Protein AF-A0A969UU70-F1 (afdb_monomer)

Sequence (117 aa):
MYCYTHNRDKTDLPPTFDSWLDPTRTAILCIDMHRGHLQEEATCPAPRAIKKIEVHNIFHRQARELNIPIIMVQHWQRHGGIDDVAARKRTRKANWRYLYELYMPPNPLMDHHSWEG

Mean predicted aligned error: 6.23 Å

Solvent-accessible surface area (backbone atoms only — not comparable to full-atom values): 7132 Å² total; per-residue (Å²): 105,72,49,64,50,100,85,65,47,80,42,79,48,68,99,64,60,69,94,77,60,48,52,94,80,45,74,44,78,48,69,55,88,42,60,42,24,56,45,93,90,27,26,52,70,36,75,72,54,51,79,38,49,68,61,51,52,52,50,54,51,54,35,51,77,62,66,28,52,73,45,81,43,67,77,73,33,55,61,92,22,64,74,39,61,49,35,28,76,75,69,72,44,57,66,67,59,56,53,41,68,74,76,45,79,92,54,93,47,40,77,60,48,37,46,57,133

Structure (mmCIF, N/CA/C/O backbone):
data_AF-A0A969UU70-F1
#
_entry.id   AF-A0A969UU70-F1
#
loop_
_atom_site.group_PDB
_atom_site.id
_atom_site.type_symbol
_atom_site.label_atom_id
_atom_site.label_alt_id
_atom_site.label_comp_id
_atom_site.label_asym_id
_atom_site.label_entity_id
_atom_site.label_seq_id
_atom_site.pdbx_PDB_ins_code
_atom_site.Cartn_x
_atom_site.Cartn_y
_atom_site.Cartn_z
_atom_site.occupancy
_atom_site.B_iso_or_equiv
_atom_site.auth_seq_id
_atom_site.auth_comp_id
_atom_site.auth_asym_id
_atom_site.auth_atom_id
_atom_site.pdbx_PDB_model_num
ATOM 1 N N . MET A 1 1 ? -5.942 17.519 14.803 1.00 67.00 1 MET A N 1
ATOM 2 C CA . MET A 1 1 ? -5.730 17.007 13.423 1.00 67.00 1 MET A CA 1
ATOM 3 C C . MET A 1 1 ? -6.720 17.742 12.523 1.00 67.00 1 MET A C 1
ATOM 5 O O . MET A 1 1 ? -7.711 18.207 13.060 1.00 67.00 1 MET A O 1
ATOM 9 N N . TYR A 1 2 ? -6.475 17.919 11.225 1.00 85.38 2 TYR A N 1
ATOM 10 C CA . TYR A 1 2 ? -7.410 18.640 10.346 1.00 85.38 2 TYR A CA 1
ATOM 11 C C . TYR A 1 2 ? -7.712 17.820 9.092 1.00 85.38 2 TYR A C 1
ATOM 13 O O . TYR A 1 2 ? -6.893 16.997 8.681 1.00 85.38 2 TYR A O 1
ATOM 21 N N . CYS A 1 3 ? -8.869 18.057 8.486 1.00 82.88 3 CYS A N 1
ATOM 22 C CA . CYS A 1 3 ? -9.212 17.556 7.160 1.00 82.88 3 CYS A CA 1
ATOM 23 C C . CYS A 1 3 ? -9.646 18.713 6.252 1.00 82.88 3 CYS A C 1
ATOM 25 O O . CYS A 1 3 ? -9.834 19.843 6.708 1.00 82.88 3 CYS A O 1
ATOM 27 N N . TYR A 1 4 ? -9.773 18.425 4.960 1.00 85.88 4 TYR A N 1
ATOM 28 C CA . TYR A 1 4 ? -10.429 19.314 4.010 1.00 85.88 4 TYR A CA 1
ATOM 29 C C . TYR A 1 4 ? -11.778 18.713 3.630 1.00 85.88 4 TYR A C 1
ATOM 31 O O . TYR A 1 4 ? -11.855 17.523 3.315 1.00 85.88 4 TYR A O 1
ATOM 39 N N . THR A 1 5 ? -12.836 19.520 3.666 1.00 86.81 5 THR A N 1
ATOM 40 C CA . THR A 1 5 ? -14.169 19.092 3.222 1.00 86.81 5 THR A CA 1
ATOM 41 C C . THR A 1 5 ? -14.229 19.002 1.691 1.00 86.81 5 THR A C 1
ATOM 43 O O . THR A 1 5 ? -13.302 19.418 0.993 1.00 86.81 5 THR A O 1
ATOM 46 N N . HIS A 1 6 ? -15.340 18.506 1.135 1.00 86.75 6 HIS A N 1
ATOM 47 C CA . HIS A 1 6 ? -15.572 18.487 -0.320 1.00 86.75 6 HIS A CA 1
ATOM 48 C C . HIS A 1 6 ? -15.427 19.866 -1.001 1.00 86.75 6 HIS A C 1
ATOM 50 O O . HIS A 1 6 ? -15.044 19.934 -2.167 1.00 86.75 6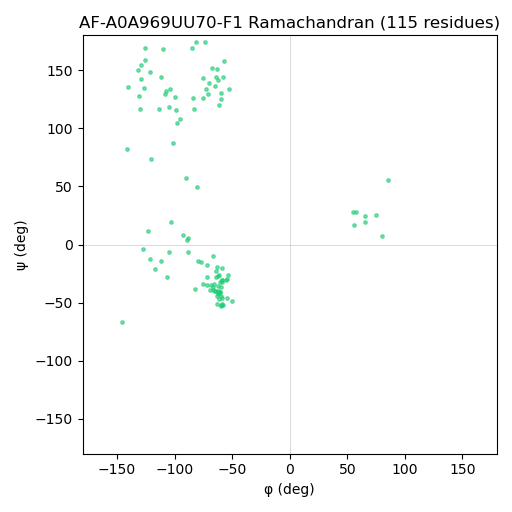 HIS A O 1
ATOM 56 N N . ASN A 1 7 ? -15.643 20.955 -0.253 1.00 94.75 7 ASN A N 1
ATOM 57 C CA . ASN A 1 7 ? -15.511 22.336 -0.718 1.00 94.75 7 ASN A CA 1
ATOM 58 C C . ASN A 1 7 ? -14.091 22.890 -0.536 1.00 94.75 7 ASN A C 1
ATOM 60 O O . ASN A 1 7 ? -13.839 24.048 -0.846 1.00 94.75 7 ASN A O 1
ATOM 64 N N . ARG A 1 8 ? -13.148 22.056 -0.074 1.00 88.00 8 ARG A N 1
ATOM 65 C CA . ARG A 1 8 ? -11.762 22.415 0.268 1.00 88.00 8 ARG A CA 1
ATOM 66 C C . ARG A 1 8 ? -11.630 23.374 1.450 1.00 88.00 8 ARG A C 1
ATOM 68 O O . ARG A 1 8 ? -10.563 23.951 1.647 1.00 88.00 8 ARG A O 1
ATOM 75 N N . ASP A 1 9 ? -12.662 23.485 2.275 1.00 96.38 9 ASP A N 1
ATOM 76 C CA . ASP A 1 9 ? -12.563 24.198 3.543 1.00 96.38 9 ASP A CA 1
ATOM 77 C C . ASP A 1 9 ? -11.751 23.363 4.529 1.00 96.38 9 ASP A C 1
ATOM 79 O O . ASP A 1 9 ? -11.973 22.156 4.662 1.00 96.38 9 ASP A O 1
ATOM 83 N N . LYS A 1 10 ? -10.803 23.998 5.220 1.00 94.88 10 LYS A N 1
ATOM 84 C CA . LYS A 1 10 ? -10.056 23.353 6.299 1.00 94.88 10 LYS A CA 1
ATOM 85 C C . LYS A 1 10 ? -10.954 23.264 7.531 1.00 94.88 10 LYS A C 1
ATOM 87 O O . LYS A 1 10 ? -11.453 24.282 8.002 1.00 94.88 10 LYS A O 1
ATOM 92 N N . THR A 1 11 ? -11.110 22.069 8.083 1.00 89.00 11 THR A N 1
ATOM 93 C CA . THR A 1 11 ? -11.893 21.837 9.300 1.00 89.00 11 THR A CA 1
ATOM 94 C C . THR A 1 11 ? -11.052 21.091 10.320 1.00 89.00 11 THR A C 1
ATOM 96 O O . THR A 1 11 ? -10.361 20.122 9.989 1.00 89.00 11 THR A O 1
ATOM 99 N N . ASP A 1 12 ? -11.100 21.554 11.566 1.00 90.88 12 ASP A N 1
ATOM 100 C CA . ASP A 1 12 ? -10.478 20.844 12.673 1.00 90.88 12 ASP A CA 1
ATOM 101 C C . ASP A 1 12 ? -11.274 19.577 12.978 1.00 90.88 12 ASP A C 1
ATOM 103 O O . ASP A 1 12 ? -12.498 19.590 13.110 1.00 90.88 12 ASP A O 1
ATOM 107 N N . LEU A 1 13 ? -10.560 18.459 13.064 1.00 76.81 13 LEU A N 1
ATOM 108 C CA . LEU A 1 13 ? -11.139 17.200 13.500 1.00 76.81 13 LEU A CA 1
ATOM 109 C C . LEU A 1 13 ? -11.328 17.252 15.023 1.00 76.81 13 LEU A C 1
ATOM 111 O O . LEU A 1 13 ? -10.465 17.810 15.714 1.00 76.81 13 LEU A O 1
ATOM 115 N N . PRO A 1 14 ? -12.414 16.666 15.555 1.00 79.88 14 PRO A N 1
ATOM 116 C CA . PRO A 1 14 ? -12.623 16.568 16.990 1.00 79.88 14 PRO A CA 1
ATOM 117 C C . PRO A 1 14 ? -11.452 15.843 17.674 1.00 79.88 14 PRO A C 1
ATOM 119 O O . PRO A 1 14 ? -10.695 15.110 17.027 1.00 79.88 14 PRO A O 1
ATOM 122 N N . PRO A 1 15 ? -11.272 16.070 18.987 1.00 76.75 15 PRO A N 1
ATOM 123 C CA . PRO A 1 15 ? -10.137 15.528 19.733 1.00 76.75 15 PRO A CA 1
ATOM 124 C C . PRO A 1 15 ? -10.149 13.997 19.786 1.00 76.75 15 PRO A C 1
ATOM 126 O O . PRO A 1 15 ? -9.086 13.382 19.854 1.00 76.75 15 PRO A O 1
ATOM 129 N N . THR A 1 16 ? -11.338 13.397 19.718 1.00 77.12 16 THR A N 1
ATOM 130 C CA . THR A 1 16 ? -11.551 11.957 19.593 1.00 77.12 16 THR A CA 1
ATOM 131 C C . THR A 1 16 ? -12.436 11.671 18.386 1.00 77.12 16 THR A C 1
ATOM 133 O O . THR A 1 16 ? -13.159 12.541 17.899 1.00 77.12 16 THR A O 1
ATOM 136 N N . PHE A 1 17 ? -12.367 10.443 17.885 1.00 72.06 17 PHE A N 1
ATOM 137 C CA . PHE A 1 17 ? -13.158 9.993 16.740 1.00 72.06 17 PHE A CA 1
ATOM 138 C C . PHE A 1 17 ? -14.336 9.116 17.182 1.00 72.06 17 PHE A C 1
ATOM 140 O O . PHE A 1 17 ? -14.882 8.379 16.368 1.00 72.06 17 PHE A O 1
ATOM 147 N N . ASP A 1 18 ? -14.730 9.189 18.456 1.00 74.69 18 ASP A N 1
ATOM 148 C CA . ASP A 1 18 ? -15.692 8.272 19.087 1.00 74.69 18 ASP A CA 1
ATOM 149 C C . ASP A 1 18 ? -17.076 8.318 18.420 1.00 74.69 18 ASP A C 1
ATOM 151 O O . ASP A 1 18 ? -17.806 7.333 18.419 1.00 74.69 18 ASP A O 1
ATOM 155 N N . SE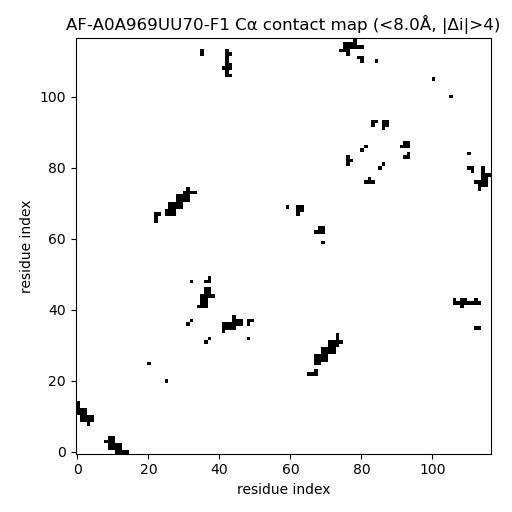R A 1 19 ? -17.429 9.445 17.791 1.00 73.19 19 SER A N 1
ATOM 156 C CA . SER A 1 19 ? -18.659 9.589 17.000 1.00 73.19 19 SER A CA 1
ATOM 157 C C . SER A 1 19 ? -18.640 8.827 15.668 1.00 73.19 19 SER A C 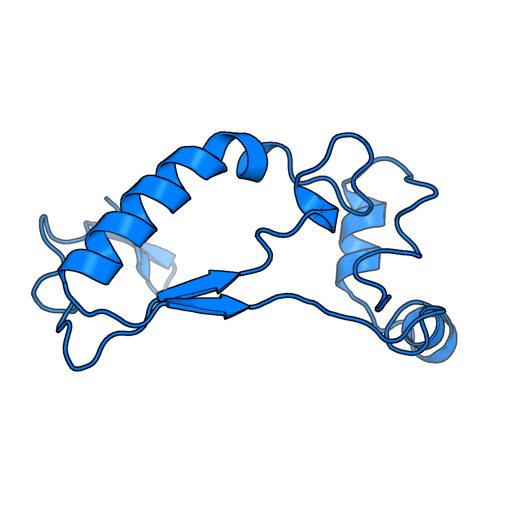1
ATOM 159 O O . SER A 1 19 ? -19.696 8.619 15.073 1.00 73.19 19 SER A O 1
ATOM 161 N N . TRP A 1 20 ? -17.462 8.423 15.188 1.00 68.06 20 TRP A N 1
ATOM 162 C CA . TRP A 1 20 ? -17.270 7.716 13.917 1.00 68.06 20 TRP A CA 1
ATOM 163 C C . TRP A 1 20 ? -16.704 6.304 14.082 1.00 68.06 20 TRP A C 1
ATOM 165 O O . TRP A 1 20 ? -16.857 5.485 13.179 1.00 68.06 20 TRP A O 1
ATOM 175 N N . LEU A 1 21 ? -16.053 6.017 15.210 1.00 76.94 21 LEU A N 1
ATOM 176 C CA . LEU A 1 21 ? -15.423 4.736 15.510 1.00 76.94 21 LEU A CA 1
ATOM 177 C C . LEU A 1 21 ? -16.308 3.909 16.446 1.00 76.94 21 LEU A C 1
ATOM 179 O O . LEU A 1 21 ? -16.151 3.926 17.661 1.00 76.94 21 LEU A O 1
ATOM 183 N N . ASP A 1 22 ? -17.220 3.146 15.846 1.00 86.75 22 ASP A N 1
ATOM 184 C CA . ASP A 1 22 ? -17.893 2.016 16.490 1.00 86.75 22 ASP A CA 1
ATOM 185 C C . ASP A 1 22 ? -17.134 0.733 16.113 1.00 86.75 22 ASP A C 1
ATOM 187 O O . ASP A 1 22 ? -17.228 0.306 14.954 1.00 86.75 22 ASP A O 1
ATOM 191 N N . PRO A 1 23 ? -16.377 0.101 17.035 1.00 88.25 23 PRO A N 1
ATOM 192 C CA . PRO A 1 23 ? -15.60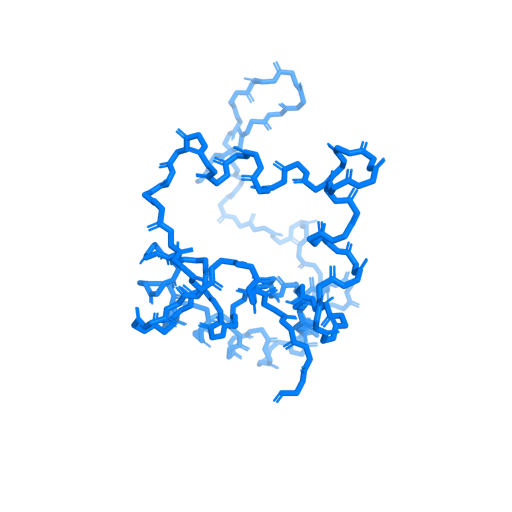8 -1.107 16.737 1.00 88.25 23 PRO A CA 1
ATOM 193 C C . PRO A 1 23 ? -16.444 -2.239 16.128 1.00 88.25 23 PRO A C 1
ATOM 195 O O . PRO A 1 23 ? -15.932 -3.000 15.312 1.00 88.25 23 PRO A O 1
ATOM 198 N N . THR A 1 24 ? -17.740 -2.319 16.456 1.00 91.56 24 THR A N 1
ATOM 199 C CA . THR A 1 24 ? -18.646 -3.364 15.948 1.00 91.56 24 THR A CA 1
ATOM 200 C C . THR A 1 24 ? -19.096 -3.125 14.506 1.00 91.56 24 THR A C 1
ATOM 202 O O . THR A 1 24 ? -19.596 -4.035 13.845 1.00 91.56 24 THR A O 1
ATOM 205 N N . ARG A 1 25 ? -18.896 -1.904 13.996 1.00 92.00 25 ARG A N 1
ATOM 206 C CA . ARG A 1 25 ? -19.270 -1.467 12.643 1.00 92.00 25 ARG A CA 1
ATOM 207 C C . ARG A 1 25 ? -18.085 -0.924 11.846 1.00 92.00 25 ARG A C 1
ATO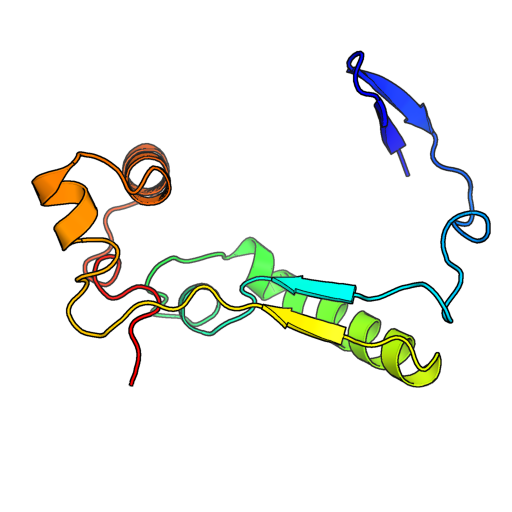M 209 O O . ARG A 1 25 ? -18.282 -0.334 10.785 1.00 92.00 25 ARG A O 1
ATOM 216 N N . THR A 1 26 ? -16.868 -1.124 12.342 1.00 90.81 26 THR A N 1
ATOM 217 C CA . THR A 1 26 ? -15.640 -0.629 11.721 1.00 90.81 26 THR A CA 1
ATOM 218 C C . THR A 1 26 ? -14.805 -1.781 11.185 1.00 90.81 26 THR A C 1
ATOM 220 O O . THR A 1 26 ? -14.708 -2.837 11.801 1.00 90.81 26 THR A O 1
ATOM 223 N N . ALA A 1 27 ? -14.146 -1.548 10.053 1.00 94.94 27 ALA A N 1
ATOM 224 C CA . ALA A 1 27 ? -13.057 -2.377 9.563 1.00 94.94 27 ALA A CA 1
ATOM 225 C C . ALA A 1 27 ? -11.877 -1.489 9.164 1.00 94.94 27 ALA A C 1
ATOM 227 O O . ALA A 1 27 ? -12.052 -0.349 8.731 1.00 94.94 27 ALA A O 1
ATOM 228 N N . ILE A 1 28 ? -10.672 -2.029 9.293 1.00 95.31 28 ILE A N 1
ATOM 229 C CA . ILE A 1 28 ? -9.429 -1.381 8.880 1.00 95.31 28 ILE A CA 1
ATOM 230 C C . ILE A 1 28 ? -8.957 -2.014 7.577 1.00 95.31 28 ILE A C 1
ATOM 232 O O . ILE A 1 28 ? -8.892 -3.236 7.468 1.00 95.31 28 ILE A O 1
ATOM 236 N N . LEU A 1 29 ? -8.572 -1.184 6.608 1.00 97.31 29 LEU A N 1
ATOM 237 C CA . LEU A 1 29 ? -7.917 -1.625 5.378 1.00 97.31 29 LEU A CA 1
ATOM 238 C C . LEU A 1 29 ? -6.424 -1.291 5.450 1.00 97.31 29 LEU A C 1
ATOM 240 O O . LEU A 1 29 ? -6.053 -0.119 5.519 1.00 97.31 29 LEU A O 1
ATOM 244 N N . CYS A 1 30 ? -5.566 -2.308 5.408 1.00 96.88 30 CYS A N 1
ATOM 245 C CA . CYS A 1 30 ? -4.127 -2.127 5.228 1.00 96.88 30 CYS A CA 1
ATOM 246 C C . CYS A 1 30 ? -3.799 -2.345 3.752 1.00 96.88 30 CYS A C 1
ATOM 248 O O . CYS A 1 30 ? -3.818 -3.480 3.282 1.00 96.88 30 CYS A O 1
ATOM 250 N N . ILE A 1 31 ? -3.543 -1.259 3.025 1.00 96.31 31 ILE A N 1
ATOM 251 C CA . ILE A 1 31 ? -3.390 -1.272 1.567 1.00 96.31 31 ILE A CA 1
ATOM 252 C C . ILE A 1 31 ? -1.908 -1.277 1.199 1.00 96.31 31 ILE A C 1
ATOM 254 O O . ILE A 1 31 ? -1.152 -0.418 1.649 1.00 96.31 31 ILE A O 1
ATOM 258 N N . ASP A 1 32 ? -1.521 -2.240 0.370 1.00 95.00 32 ASP A N 1
ATOM 259 C CA . ASP A 1 32 ? -0.253 -2.314 -0.354 1.00 95.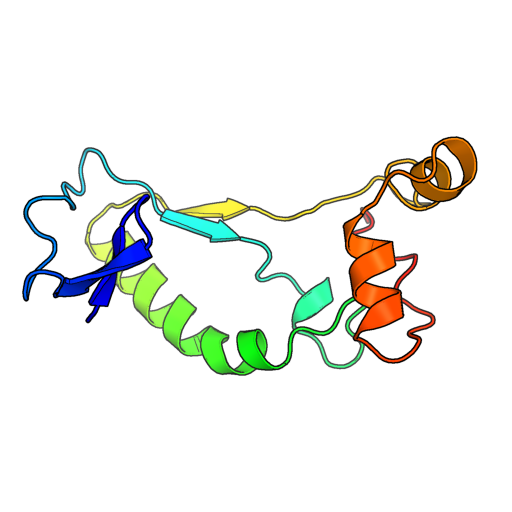00 32 ASP A CA 1
ATOM 260 C C . ASP A 1 32 ? 1.018 -2.216 0.507 1.00 95.00 32 ASP A C 1
ATOM 262 O O . ASP A 1 32 ? 2.100 -1.857 0.046 1.00 95.00 32 ASP A O 1
ATOM 266 N N . MET A 1 33 ? 0.945 -2.643 1.767 1.00 96.00 33 MET A N 1
ATOM 267 C CA . MET A 1 33 ? 2.121 -2.794 2.633 1.00 96.00 33 MET A CA 1
ATOM 268 C C . MET A 1 33 ? 2.872 -4.108 2.343 1.00 96.00 33 MET A C 1
ATOM 270 O O . MET A 1 33 ? 3.169 -4.880 3.255 1.00 96.00 33 MET A O 1
ATOM 274 N N . HIS A 1 34 ? 3.162 -4.384 1.067 1.00 94.50 34 HIS A N 1
ATOM 275 C CA . HIS A 1 34 ? 3.814 -5.613 0.602 1.00 94.50 34 HIS A CA 1
ATOM 276 C C . HIS A 1 34 ? 5.246 -5.366 0.095 1.00 94.50 34 HIS A C 1
ATOM 278 O O . HIS A 1 34 ? 5.691 -4.237 -0.125 1.00 94.50 34 HIS A O 1
ATOM 284 N N . ARG A 1 35 ? 6.001 -6.453 -0.110 1.00 93.44 35 ARG A N 1
ATOM 285 C CA . ARG A 1 35 ? 7.441 -6.409 -0.438 1.00 93.44 35 ARG A CA 1
ATOM 286 C C . ARG A 1 35 ? 7.763 -5.625 -1.711 1.00 93.44 35 ARG A C 1
ATOM 288 O O . ARG A 1 35 ? 8.807 -4.987 -1.762 1.00 93.44 35 ARG A O 1
ATOM 295 N N . GLY A 1 36 ? 6.849 -5.602 -2.686 1.00 94.31 36 GLY A N 1
ATOM 296 C CA . GLY A 1 36 ? 7.006 -4.844 -3.932 1.00 94.31 36 GLY A CA 1
ATOM 297 C C . GLY A 1 36 ? 7.188 -3.338 -3.723 1.00 94.31 36 GLY A C 1
ATOM 298 O O . GLY A 1 36 ? 7.745 -2.678 -4.597 1.00 94.31 36 GLY A O 1
ATOM 299 N N . HIS A 1 37 ? 6.786 -2.819 -2.559 1.00 95.25 37 HIS A N 1
ATOM 300 C CA . HIS A 1 37 ? 6.991 -1.431 -2.152 1.00 95.25 37 HIS A CA 1
ATOM 301 C C . HIS A 1 37 ? 8.067 -1.239 -1.076 1.00 95.25 37 HIS A C 1
ATOM 303 O O . HIS A 1 37 ? 8.646 -0.154 -0.987 1.00 95.25 37 HIS A O 1
ATOM 309 N N . LEU A 1 38 ? 8.295 -2.252 -0.233 1.00 95.50 38 LEU A N 1
ATOM 310 C CA . LEU A 1 38 ? 8.962 -2.072 1.062 1.00 95.50 38 LEU A CA 1
ATOM 311 C C . LEU A 1 38 ? 10.358 -2.697 1.179 1.00 95.50 38 LEU A C 1
ATOM 313 O O . LEU A 1 38 ? 11.059 -2.395 2.142 1.00 95.50 38 LEU A O 1
ATOM 317 N N . GLN A 1 39 ? 10.760 -3.574 0.257 1.00 93.88 39 GLN A N 1
ATOM 318 C CA . GLN A 1 39 ? 12.099 -4.173 0.281 1.00 93.88 39 GLN A CA 1
ATOM 319 C C . GLN A 1 39 ? 13.146 -3.274 -0.399 1.00 93.88 39 GLN A C 1
ATOM 321 O O . GLN A 1 39 ? 12.794 -2.308 -1.071 1.00 93.88 39 GLN A O 1
ATOM 326 N N . GLU A 1 40 ? 14.429 -3.601 -0.238 1.00 90.56 40 GLU A N 1
ATOM 327 C CA . GLU A 1 40 ? 15.541 -2.843 -0.832 1.00 90.56 40 GLU A CA 1
ATOM 328 C C . GLU A 1 40 ? 15.456 -2.804 -2.367 1.00 90.56 40 GLU A C 1
ATOM 330 O O . GLU A 1 40 ? 15.374 -1.731 -2.961 1.00 90.56 40 GLU A O 1
ATOM 335 N N . GLU A 1 41 ? 15.330 -3.969 -3.005 1.00 92.88 41 GLU A N 1
ATOM 336 C CA . GLU A 1 41 ? 15.082 -4.107 -4.446 1.00 92.88 41 GLU A CA 1
ATOM 337 C C . GLU A 1 41 ? 13.572 -4.136 -4.745 1.00 92.88 41 GLU A C 1
ATOM 339 O O . GLU A 1 41 ? 13.008 -5.106 -5.260 1.00 92.88 41 GLU A O 1
ATOM 344 N N . ALA A 1 42 ? 12.868 -3.0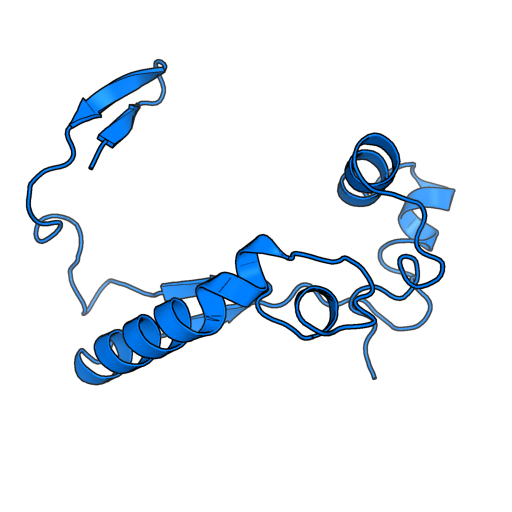87 -4.320 1.00 94.88 42 ALA A N 1
ATOM 345 C CA . ALA A 1 42 ? 11.438 -2.940 -4.568 1.00 94.88 42 ALA A CA 1
ATOM 346 C C . ALA A 1 42 ? 11.147 -2.653 -6.051 1.00 94.88 42 ALA A C 1
ATOM 348 O O . ALA A 1 42 ? 11.796 -1.832 -6.701 1.00 94.88 42 ALA A O 1
ATOM 349 N N . THR A 1 43 ? 10.103 -3.289 -6.577 1.00 94.56 43 THR A N 1
ATOM 350 C CA . THR A 1 43 ? 9.623 -3.077 -7.950 1.00 94.56 43 THR A CA 1
ATOM 351 C C . THR A 1 43 ? 8.938 -1.718 -8.119 1.00 94.56 43 THR A C 1
ATOM 353 O O . THR A 1 43 ? 8.993 -1.126 -9.192 1.00 94.56 43 THR A O 1
ATOM 356 N N . CYS A 1 44 ? 8.356 -1.172 -7.048 1.00 94.06 44 CYS A N 1
ATOM 357 C CA . CYS A 1 44 ? 7.817 0.186 -7.000 1.00 94.06 44 CYS A CA 1
ATOM 358 C C . CYS A 1 44 ? 8.122 0.822 -5.628 1.00 94.06 44 CYS A C 1
ATOM 360 O O . CYS A 1 44 ? 7.273 0.795 -4.740 1.00 94.06 44 CYS A O 1
ATOM 362 N N . PRO A 1 45 ? 9.322 1.380 -5.396 1.00 93.44 45 PRO A N 1
ATOM 363 C CA . PRO A 1 45 ? 9.755 1.778 -4.055 1.00 93.44 45 PRO A CA 1
ATOM 364 C C . PRO A 1 45 ? 8.853 2.827 -3.385 1.00 93.44 45 PRO A C 1
ATOM 366 O O . PRO A 1 45 ? 8.588 3.890 -3.947 1.00 93.44 45 PRO A O 1
ATOM 369 N N . ALA A 1 46 ? 8.452 2.568 -2.136 1.00 93.12 46 ALA A N 1
ATOM 370 C CA . ALA A 1 46 ? 7.708 3.505 -1.291 1.00 93.12 46 ALA A CA 1
ATOM 371 C C . ALA A 1 46 ? 8.493 3.814 0.005 1.00 93.12 46 ALA A C 1
ATOM 373 O O . ALA A 1 46 ? 8.113 3.381 1.096 1.00 93.12 46 ALA A O 1
ATOM 374 N N . PRO A 1 47 ? 9.581 4.608 -0.054 1.00 91.44 47 PRO A N 1
ATOM 375 C CA . PRO A 1 47 ? 10.499 4.799 1.078 1.00 91.44 47 PRO A CA 1
ATOM 376 C C . PRO A 1 47 ? 9.840 5.436 2.309 1.00 91.44 47 PRO A C 1
ATOM 378 O O . PRO A 1 47 ? 10.259 5.218 3.447 1.00 91.44 47 PRO A O 1
ATOM 381 N N . ARG A 1 48 ? 8.774 6.221 2.106 1.00 92.50 48 ARG A N 1
ATOM 382 C CA . ARG A 1 48 ? 7.972 6.763 3.210 1.00 92.50 48 ARG A CA 1
ATOM 383 C C . ARG A 1 48 ? 7.221 5.667 3.964 1.00 92.50 48 ARG A C 1
ATOM 385 O O . ARG A 1 48 ? 7.109 5.784 5.178 1.00 92.50 48 ARG A O 1
ATOM 392 N N . ALA A 1 49 ? 6.732 4.640 3.272 1.00 93.81 49 ALA A N 1
ATOM 393 C CA . ALA A 1 49 ? 5.976 3.545 3.874 1.00 93.81 49 ALA A CA 1
ATOM 394 C C . ALA A 1 49 ? 6.875 2.626 4.715 1.00 93.81 49 ALA A C 1
ATOM 396 O O . ALA A 1 49 ? 6.466 2.214 5.796 1.00 93.81 49 ALA A O 1
ATOM 397 N N . ILE A 1 50 ? 8.135 2.417 4.310 1.00 95.69 50 ILE A N 1
ATOM 398 C CA . ILE A 1 50 ? 9.130 1.669 5.107 1.00 95.69 50 ILE A CA 1
ATOM 399 C C . ILE A 1 50 ? 9.254 2.270 6.514 1.00 95.69 50 ILE A C 1
ATOM 401 O O . ILE A 1 50 ? 9.153 1.572 7.520 1.00 95.69 50 ILE A O 1
ATOM 405 N N . LYS A 1 51 ? 9.354 3.603 6.601 1.00 95.25 51 LYS A N 1
ATOM 406 C CA . LYS A 1 51 ? 9.427 4.338 7.878 1.00 95.25 51 LYS A CA 1
ATOM 407 C C . LYS A 1 51 ? 8.141 4.262 8.715 1.00 95.25 51 LYS A C 1
ATOM 409 O O . LYS A 1 51 ? 8.128 4.740 9.846 1.00 95.25 51 LYS A O 1
ATOM 414 N N . LYS A 1 52 ? 7.044 3.733 8.164 1.00 94.56 52 LYS A N 1
ATOM 415 C CA . LYS A 1 52 ? 5.736 3.613 8.825 1.00 94.56 52 LYS A CA 1
ATOM 416 C C . LYS A 1 52 ? 5.407 2.193 9.269 1.00 94.56 52 LYS A C 1
ATOM 418 O O . LYS A 1 52 ? 4.433 2.043 10.000 1.00 94.56 52 LYS A O 1
ATOM 423 N N . ILE A 1 53 ? 6.218 1.192 8.917 1.00 95.62 53 ILE A N 1
ATOM 424 C CA . ILE A 1 53 ? 5.972 -0.217 9.267 1.00 95.62 53 ILE A CA 1
ATOM 425 C C . ILE A 1 53 ? 5.685 -0.380 10.764 1.00 95.62 53 ILE A C 1
ATOM 427 O O . ILE A 1 53 ? 4.669 -0.970 11.119 1.00 95.62 53 ILE A O 1
ATOM 431 N N . GLU A 1 54 ? 6.500 0.205 11.650 1.00 97.00 54 GLU A N 1
ATOM 432 C CA . GLU A 1 54 ? 6.276 0.014 13.090 1.00 97.00 54 GLU A CA 1
ATOM 433 C C . GLU A 1 54 ? 4.997 0.693 13.594 1.00 97.00 54 GLU A C 1
ATOM 435 O O . GLU A 1 54 ? 4.282 0.135 14.420 1.00 97.00 54 GLU A O 1
ATOM 440 N N . VAL A 1 55 ? 4.637 1.853 13.041 1.00 95.94 55 VAL A N 1
ATOM 441 C CA . VAL A 1 55 ? 3.368 2.518 13.379 1.00 95.94 55 VAL A CA 1
ATOM 442 C C . VAL A 1 55 ? 2.178 1.666 12.926 1.00 95.94 55 VAL A C 1
ATOM 444 O O . VAL A 1 55 ? 1.216 1.526 13.677 1.00 95.94 55 VAL A O 1
ATOM 447 N N . HIS A 1 56 ? 2.255 1.047 11.742 1.00 95.81 56 HIS A N 1
ATOM 448 C CA . HIS A 1 56 ? 1.243 0.089 11.285 1.00 95.81 56 HIS A CA 1
ATOM 449 C C . HIS A 1 56 ? 1.170 -1.128 12.211 1.00 95.81 56 HIS A C 1
ATOM 451 O O . HIS A 1 56 ? 0.075 -1.558 12.559 1.00 95.81 56 HIS A O 1
ATOM 457 N N . ASN A 1 57 ? 2.310 -1.665 12.654 1.00 97.31 57 ASN A N 1
ATOM 458 C CA . ASN A 1 57 ? 2.342 -2.796 13.578 1.00 97.31 57 ASN A CA 1
ATOM 459 C C . ASN A 1 57 ? 1.663 -2.463 14.911 1.00 97.31 57 ASN A C 1
ATOM 461 O O . ASN A 1 57 ? 0.839 -3.248 15.378 1.00 97.31 57 ASN A O 1
ATOM 465 N N . ILE A 1 58 ? 1.973 -1.304 15.504 1.00 97.75 58 ILE A N 1
ATOM 466 C CA . ILE A 1 58 ? 1.326 -0.818 16.733 1.00 97.75 58 ILE A CA 1
ATOM 467 C C . ILE A 1 58 ? -0.182 -0.689 16.515 1.00 97.75 58 ILE A C 1
ATOM 469 O O . ILE A 1 58 ? -0.961 -1.265 17.272 1.00 97.75 58 ILE A O 1
ATOM 473 N N . PHE A 1 59 ? -0.590 -0.001 15.449 1.00 96.12 59 PHE A N 1
ATOM 474 C CA . PHE A 1 59 ? -1.998 0.211 15.131 1.00 96.12 59 PHE A CA 1
ATOM 475 C C . PHE A 1 59 ? -2.755 -1.110 14.931 1.00 96.12 59 PHE A C 1
ATOM 477 O O . PHE A 1 59 ? -3.829 -1.303 15.492 1.00 96.12 59 PHE A O 1
ATOM 484 N N . HIS A 1 60 ? -2.174 -2.065 14.200 1.00 97.50 60 HIS A N 1
ATOM 485 C CA . HIS A 1 60 ? -2.771 -3.384 13.999 1.00 97.50 60 HIS A CA 1
ATOM 486 C C . HIS A 1 60 ? -2.862 -4.205 15.289 1.00 97.50 60 HIS A C 1
ATOM 488 O O . HIS A 1 60 ? -3.796 -4.990 15.435 1.00 97.50 60 HIS A O 1
ATOM 494 N N . ARG A 1 61 ? -1.906 -4.072 16.220 1.00 98.31 61 ARG A N 1
ATOM 495 C CA . ARG A 1 61 ? -2.006 -4.715 17.541 1.00 98.31 61 ARG A CA 1
ATOM 496 C C . ARG A 1 61 ? -3.199 -4.157 18.317 1.00 98.31 61 ARG A C 1
ATOM 498 O O . ARG A 1 61 ? -4.065 -4.930 18.708 1.00 98.31 61 ARG A O 1
ATOM 505 N N . GLN A 1 62 ? -3.302 -2.835 18.418 1.00 95.69 62 GLN A N 1
ATOM 506 C CA . GLN A 1 62 ? -4.394 -2.163 19.132 1.00 95.69 62 GLN A CA 1
ATOM 507 C C . GLN A 1 62 ? -5.768 -2.452 18.511 1.00 95.69 62 GLN A C 1
ATOM 509 O O . GLN A 1 62 ? -6.734 -2.725 19.214 1.00 95.69 62 GLN A O 1
ATOM 514 N N . ALA A 1 63 ? -5.862 -2.460 17.182 1.00 95.00 63 ALA A N 1
ATOM 515 C CA . ALA A 1 63 ? -7.095 -2.820 16.489 1.00 95.00 63 ALA A CA 1
ATOM 516 C C . ALA A 1 63 ? -7.552 -4.253 16.805 1.00 95.00 63 ALA A C 1
ATOM 518 O O . ALA A 1 63 ? -8.740 -4.483 17.031 1.00 95.00 63 ALA A O 1
ATOM 519 N N . ARG A 1 64 ? -6.614 -5.209 16.870 1.00 96.81 64 ARG A N 1
ATOM 520 C CA . ARG A 1 64 ? -6.917 -6.598 17.248 1.00 96.81 64 ARG A CA 1
ATOM 521 C C . ARG A 1 64 ? -7.355 -6.717 18.705 1.00 96.81 64 ARG A C 1
ATOM 523 O O . ARG A 1 64 ? -8.286 -7.464 18.973 1.00 96.81 64 ARG A O 1
ATOM 530 N N . GLU A 1 65 ? -6.741 -5.967 19.621 1.00 96.75 65 GLU A N 1
ATOM 531 C CA . GLU A 1 65 ? -7.166 -5.902 21.031 1.00 96.75 65 GLU A CA 1
ATOM 532 C C . GLU A 1 65 ? -8.620 -5.418 21.174 1.00 96.75 65 GLU A C 1
ATOM 534 O O . GLU A 1 65 ? -9.343 -5.874 22.056 1.00 96.75 65 GLU A O 1
ATOM 539 N N . LEU A 1 66 ? -9.073 -4.552 20.264 1.00 93.62 66 LEU A N 1
ATOM 540 C CA . LEU A 1 66 ? -10.444 -4.038 20.202 1.00 93.62 66 LEU A CA 1
ATOM 541 C C . LEU A 1 66 ? -11.407 -4.909 19.372 1.00 93.62 66 LEU A C 1
ATOM 543 O O . LEU A 1 66 ? -12.552 -4.514 19.167 1.00 93.62 66 LEU A O 1
ATOM 547 N N . ASN A 1 67 ? -10.972 -6.081 18.893 1.00 95.62 67 ASN A N 1
ATOM 548 C CA . ASN A 1 67 ? -11.731 -6.964 17.994 1.00 95.62 67 ASN A CA 1
ATOM 549 C C . ASN A 1 67 ? -12.177 -6.302 16.674 1.00 95.62 67 ASN A C 1
ATOM 551 O O . ASN A 1 67 ? -13.173 -6.709 16.076 1.00 95.62 67 ASN A O 1
ATOM 555 N N . ILE A 1 68 ? -11.431 -5.306 16.187 1.00 95.75 68 ILE A N 1
ATOM 556 C CA . ILE A 1 68 ? -11.702 -4.666 14.895 1.00 95.75 68 ILE A CA 1
ATOM 557 C C . ILE A 1 68 ? -11.046 -5.500 13.781 1.00 95.75 68 ILE A C 1
ATOM 559 O O . ILE A 1 68 ? -9.834 -5.746 13.834 1.00 95.75 68 ILE A O 1
ATOM 563 N N . PRO A 1 69 ? -11.791 -5.926 12.743 1.00 97.19 69 PRO A N 1
ATOM 564 C CA . PRO A 1 69 ? -11.221 -6.666 11.626 1.00 97.19 69 PRO A CA 1
ATOM 565 C C . PRO A 1 69 ? -10.228 -5.808 10.831 1.00 97.19 69 PRO A C 1
ATOM 567 O O . PRO A 1 69 ? -10.492 -4.649 10.503 1.00 97.19 69 PRO A O 1
ATOM 570 N N . ILE A 1 70 ? -9.094 -6.415 10.474 1.00 97.75 70 ILE A N 1
ATOM 571 C CA . ILE A 1 70 ? -8.075 -5.822 9.602 1.00 97.75 70 ILE A CA 1
ATOM 572 C C . ILE A 1 70 ? -8.042 -6.626 8.307 1.00 97.75 70 ILE A C 1
ATOM 574 O O . ILE A 1 70 ? -7.699 -7.808 8.309 1.00 97.75 70 ILE A O 1
ATOM 578 N N . ILE A 1 71 ? -8.374 -5.974 7.201 1.00 98.12 71 ILE A N 1
ATOM 579 C CA . ILE A 1 71 ? -8.344 -6.551 5.862 1.00 98.12 71 ILE A CA 1
ATOM 580 C C . ILE A 1 71 ? -7.043 -6.099 5.205 1.00 98.12 71 ILE A C 1
ATOM 582 O O . ILE A 1 71 ? -6.814 -4.908 4.981 1.00 98.12 71 ILE A O 1
ATOM 586 N N . MET A 1 72 ? -6.180 -7.066 4.915 1.00 96.75 72 MET A N 1
ATOM 587 C CA . MET A 1 72 ? -4.942 -6.829 4.182 1.00 96.75 72 MET A CA 1
ATOM 588 C C . MET A 1 72 ? -5.278 -6.824 2.693 1.00 96.75 72 MET A C 1
ATOM 590 O O . MET A 1 72 ? -5.746 -7.826 2.156 1.00 96.75 72 MET A O 1
ATOM 594 N N . VAL A 1 73 ? -5.074 -5.686 2.042 1.00 96.62 73 VAL A N 1
ATOM 595 C CA . VAL A 1 73 ? -5.326 -5.494 0.617 1.00 96.62 73 VAL A CA 1
ATOM 596 C C . VAL A 1 73 ? -3.982 -5.383 -0.074 1.00 96.62 73 VAL A C 1
ATOM 598 O O . VAL A 1 73 ? -3.126 -4.604 0.343 1.00 96.62 73 VAL A O 1
ATOM 601 N N . GLN A 1 74 ? -3.807 -6.167 -1.126 1.00 92.88 74 GLN A N 1
ATOM 602 C CA . GLN A 1 74 ? -2.621 -6.122 -1.955 1.00 92.88 74 GLN A CA 1
ATOM 603 C C . GLN A 1 74 ? -3.045 -6.053 -3.418 1.00 92.88 74 GLN A C 1
ATOM 605 O O . GLN A 1 74 ? -3.822 -6.882 -3.896 1.00 92.88 74 GLN A O 1
ATOM 610 N N . HIS A 1 75 ? -2.504 -5.077 -4.129 1.00 91.19 75 HIS A N 1
ATOM 611 C CA . HIS A 1 75 ? -2.463 -5.069 -5.571 1.00 91.19 75 HIS A CA 1
ATOM 612 C C . HIS A 1 75 ? -1.680 -6.300 -6.043 1.00 91.19 75 HIS A C 1
ATOM 614 O O . HIS A 1 75 ? -0.563 -6.563 -5.598 1.00 91.19 75 HIS A O 1
ATOM 620 N N . TRP A 1 76 ? -2.309 -7.088 -6.908 1.00 91.19 76 TRP A N 1
ATOM 621 C CA . TRP A 1 76 ? -1.826 -8.391 -7.345 1.00 91.19 76 TRP A CA 1
ATOM 622 C C . TRP A 1 76 ? -2.119 -8.547 -8.834 1.00 91.19 76 TRP A C 1
ATOM 624 O O . TRP A 1 76 ? -3.209 -8.203 -9.293 1.00 91.19 76 TRP A O 1
ATOM 634 N N . GLN A 1 77 ? -1.149 -9.045 -9.589 1.00 91.19 77 GLN A N 1
ATOM 635 C CA . GLN A 1 77 ? -1.209 -9.175 -11.039 1.00 91.19 77 GLN A CA 1
ATOM 636 C C . GLN A 1 77 ? -0.845 -10.591 -11.449 1.00 91.19 77 GLN A C 1
ATOM 638 O O . GLN A 1 77 ? 0.079 -11.186 -10.899 1.00 91.19 77 GLN A O 1
ATOM 643 N N . ARG A 1 78 ? -1.519 -11.117 -12.470 1.00 93.25 78 ARG A N 1
ATOM 644 C CA . ARG A 1 78 ? -1.126 -12.396 -13.059 1.00 93.25 78 ARG A CA 1
ATOM 645 C C . ARG A 1 78 ? 0.270 -12.305 -13.661 1.00 93.25 78 ARG A C 1
ATOM 647 O O . ARG A 1 78 ? 0.643 -11.284 -14.258 1.00 93.25 78 ARG A O 1
ATOM 654 N N . HIS A 1 79 ? 1.028 -13.385 -13.505 1.00 93.06 79 HIS A N 1
ATOM 655 C CA . HIS A 1 79 ? 2.434 -13.433 -13.880 1.00 93.06 79 HIS A CA 1
ATOM 656 C C . HIS A 1 79 ? 2.597 -13.101 -15.370 1.00 93.06 79 HIS A C 1
ATOM 658 O O . HIS A 1 79 ? 1.760 -13.444 -16.210 1.00 93.06 79 HIS A O 1
ATOM 664 N N . GLY A 1 80 ? 3.683 -12.410 -15.718 1.00 91.12 80 GLY A N 1
ATOM 665 C CA . GLY A 1 80 ? 3.943 -11.972 -17.093 1.00 91.12 80 GLY A CA 1
ATOM 666 C C . GLY A 1 80 ? 3.185 -10.706 -17.512 1.00 91.12 80 GLY A C 1
ATOM 667 O O . GLY A 1 80 ? 3.247 -10.313 -18.678 1.00 91.12 80 GLY A O 1
ATOM 668 N N . GLY A 1 81 ? 2.490 -10.037 -16.585 1.00 89.69 81 GLY A N 1
ATOM 669 C CA . GLY A 1 81 ? 1.991 -8.673 -16.777 1.00 89.69 81 GLY A CA 1
ATOM 670 C C . GLY A 1 81 ? 0.778 -8.552 -17.702 1.00 89.69 81 GLY A C 1
ATOM 671 O O . GLY A 1 81 ? 0.561 -7.489 -18.294 1.00 89.69 81 GLY A O 1
ATOM 672 N N . ILE A 1 82 ? -0.024 -9.614 -17.839 1.00 89.69 82 ILE A N 1
ATOM 673 C CA . ILE A 1 82 ? -1.237 -9.606 -18.676 1.00 89.69 82 ILE A CA 1
ATOM 674 C C . ILE A 1 82 ? -2.266 -8.563 -18.208 1.00 89.69 82 ILE A C 1
ATOM 676 O O . ILE A 1 82 ? -2.944 -7.955 -19.036 1.00 89.69 82 ILE A O 1
ATOM 680 N N . ASP A 1 83 ? -2.327 -8.305 -16.900 1.00 87.56 83 ASP A N 1
ATOM 681 C CA . ASP A 1 83 ? -3.277 -7.370 -16.286 1.00 87.56 83 ASP A CA 1
ATOM 682 C C 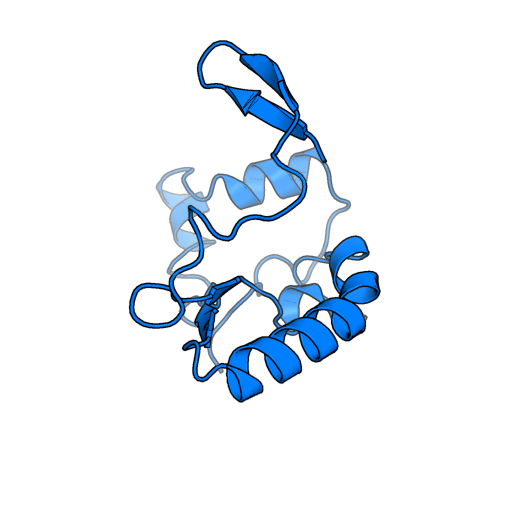. ASP A 1 83 ? -2.869 -5.899 -16.417 1.00 87.56 83 ASP A C 1
ATOM 684 O O . ASP A 1 83 ? -3.687 -5.009 -16.196 1.00 87.56 83 ASP A O 1
ATOM 688 N N . ASP A 1 84 ? -1.617 -5.629 -16.795 1.00 90.19 84 ASP A N 1
ATOM 689 C CA . ASP A 1 84 ? -1.023 -4.311 -16.581 1.00 90.19 84 ASP A CA 1
ATOM 690 C C . ASP A 1 84 ? -0.050 -3.901 -17.691 1.00 90.19 84 ASP A C 1
ATOM 692 O O . ASP A 1 84 ? -0.376 -3.030 -18.497 1.00 90.19 84 ASP A O 1
ATOM 696 N N . VAL A 1 85 ? 1.099 -4.571 -17.842 1.00 89.44 85 VAL A N 1
ATOM 697 C CA . VAL A 1 85 ? 2.054 -4.286 -18.933 1.00 89.44 85 VAL A CA 1
ATOM 698 C C . VAL A 1 85 ? 1.392 -4.466 -20.304 1.00 89.44 85 VAL A C 1
ATOM 700 O O . VAL A 1 85 ? 1.522 -3.611 -21.189 1.00 89.44 85 VAL A O 1
ATOM 703 N N . ALA A 1 86 ? 0.652 -5.560 -20.493 1.00 87.38 86 ALA A N 1
ATOM 704 C CA . ALA A 1 86 ? -0.079 -5.816 -21.730 1.00 87.38 86 ALA A CA 1
ATOM 705 C C . ALA A 1 86 ? -1.255 -4.841 -21.908 1.00 87.38 86 ALA A C 1
ATOM 707 O O . ALA A 1 86 ? -1.483 -4.347 -23.018 1.00 87.38 86 ALA A O 1
ATOM 708 N N . ALA A 1 87 ? -1.965 -4.510 -20.823 1.00 84.12 87 ALA A N 1
ATOM 709 C CA . ALA A 1 87 ? -3.052 -3.534 -20.841 1.00 84.12 87 ALA A CA 1
ATOM 710 C C . ALA A 1 87 ? -2.557 -2.141 -21.265 1.00 84.12 87 ALA A C 1
ATOM 712 O O . ALA A 1 87 ? -3.186 -1.507 -22.120 1.00 84.12 87 ALA A O 1
ATOM 713 N N . ARG A 1 88 ? -1.387 -1.712 -20.773 1.00 84.69 88 ARG A N 1
ATOM 714 C CA . ARG A 1 88 ? -0.702 -0.480 -21.188 1.00 84.69 88 ARG A CA 1
ATOM 715 C C . ARG A 1 88 ? -0.412 -0.473 -22.677 1.00 84.69 88 ARG A C 1
ATOM 717 O O . ARG A 1 88 ? -0.810 0.462 -23.370 1.00 84.69 88 ARG A O 1
ATOM 724 N N . LYS A 1 89 ? 0.217 -1.535 -23.189 1.00 84.00 89 LYS A N 1
ATOM 725 C CA . LYS A 1 89 ? 0.554 -1.653 -24.618 1.00 84.00 89 LYS A CA 1
ATOM 726 C C . LYS A 1 89 ? -0.689 -1.613 -25.511 1.00 84.00 89 LYS A C 1
ATOM 728 O O . LYS A 1 89 ? -0.666 -0.970 -26.554 1.00 84.00 89 LYS A O 1
ATOM 733 N N . ARG A 1 90 ? -1.775 -2.280 -25.105 1.00 84.06 90 ARG A N 1
ATOM 734 C CA . ARG A 1 90 ? -2.993 -2.412 -25.924 1.00 84.06 90 ARG A CA 1
ATOM 735 C C . ARG A 1 90 ? -3.931 -1.214 -25.845 1.00 84.06 90 ARG A C 1
ATOM 737 O O . ARG A 1 90 ? -4.565 -0.881 -26.837 1.00 84.06 90 ARG A O 1
ATOM 744 N N . THR A 1 91 ? -4.078 -0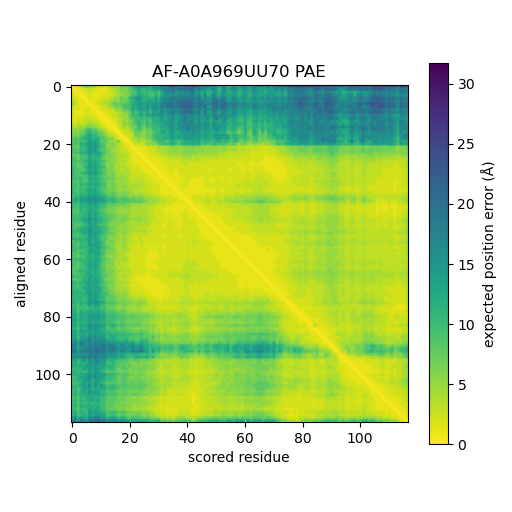.618 -24.666 1.00 81.31 91 THR A N 1
ATOM 745 C CA . THR A 1 91 ? -5.164 0.342 -24.395 1.00 81.31 91 THR A CA 1
ATOM 746 C C . THR A 1 91 ? -4.690 1.674 -23.834 1.00 81.31 91 THR A C 1
ATOM 748 O O . THR A 1 91 ? -5.518 2.557 -23.629 1.00 81.31 91 THR A O 1
ATOM 751 N N . ARG A 1 92 ? -3.384 1.830 -23.563 1.00 75.75 92 ARG A N 1
ATOM 752 C CA . ARG A 1 92 ? -2.807 2.972 -22.829 1.00 75.75 92 ARG A CA 1
ATOM 753 C C . ARG A 1 92 ? -3.429 3.201 -21.440 1.00 75.75 92 ARG A C 1
ATOM 755 O O . ARG A 1 92 ? -3.266 4.270 -20.866 1.00 75.75 92 ARG A O 1
ATOM 762 N N . LYS A 1 93 ? -4.139 2.204 -20.901 1.00 68.19 93 LYS A N 1
ATOM 763 C CA . LYS A 1 93 ? -4.577 2.151 -19.497 1.00 68.19 93 LYS A CA 1
ATOM 764 C C . LYS A 1 93 ? -3.411 1.638 -18.631 1.00 68.19 93 LYS A C 1
ATOM 766 O O . LYS A 1 93 ? -2.388 1.263 -19.186 1.00 68.19 93 LYS A O 1
ATOM 771 N N . ALA A 1 94 ? -3.559 1.619 -17.306 1.00 78.00 94 ALA A N 1
ATOM 772 C CA . ALA A 1 94 ? -2.476 1.548 -16.299 1.00 78.00 94 ALA A CA 1
ATOM 773 C C . ALA A 1 94 ? -1.881 2.921 -15.939 1.00 78.00 94 ALA A C 1
ATOM 775 O O . ALA A 1 94 ? -0.676 3.158 -16.006 1.00 78.00 94 ALA A O 1
ATOM 776 N N . ASN A 1 95 ? -2.760 3.837 -15.521 1.00 79.62 95 ASN A N 1
ATOM 777 C CA . ASN A 1 95 ? -2.417 5.225 -15.194 1.00 79.62 95 ASN A CA 1
ATOM 778 C C . ASN A 1 95 ? -1.308 5.345 -14.139 1.00 79.62 95 ASN A C 1
ATOM 780 O O . ASN A 1 95 ? -0.536 6.299 -14.175 1.00 79.62 95 ASN A O 1
ATOM 784 N N . TRP A 1 96 ? -1.204 4.384 -13.217 1.00 87.12 96 TRP A N 1
ATOM 785 C CA . TRP A 1 96 ? -0.163 4.399 -12.192 1.00 87.12 96 TRP A CA 1
ATOM 786 C C . TRP A 1 96 ? 1.246 4.316 -12.799 1.00 87.12 96 TRP A C 1
ATOM 788 O O . TRP A 1 96 ? 2.142 5.001 -12.317 1.00 87.12 96 TRP A O 1
ATOM 798 N N . ARG A 1 97 ? 1.436 3.563 -13.895 1.00 87.44 97 ARG A N 1
ATOM 799 C CA . ARG A 1 97 ? 2.729 3.467 -14.594 1.00 87.44 97 ARG A CA 1
ATOM 800 C C . ARG A 1 97 ? 3.133 4.795 -15.205 1.00 87.44 97 ARG A C 1
ATOM 802 O O . ARG A 1 97 ? 4.287 5.183 -15.116 1.00 87.44 97 ARG A O 1
ATOM 809 N N . TYR A 1 98 ? 2.164 5.512 -15.766 1.00 86.19 98 TYR A N 1
ATOM 810 C CA . TYR A 1 98 ? 2.404 6.848 -16.295 1.00 86.19 98 TYR A CA 1
ATOM 811 C C . TYR A 1 98 ? 2.832 7.820 -15.187 1.00 86.19 98 TYR A C 1
ATOM 813 O O . TYR A 1 98 ? 3.803 8.550 -15.349 1.00 86.19 98 TYR A O 1
ATOM 821 N N . LEU A 1 99 ? 2.164 7.789 -14.027 1.00 87.38 99 LEU A N 1
ATOM 822 C CA . LEU A 1 99 ? 2.578 8.590 -12.869 1.00 87.38 99 LEU A CA 1
ATOM 823 C C . LEU A 1 99 ? 3.970 8.193 -12.364 1.00 87.38 99 LEU A C 1
ATOM 825 O O . LEU A 1 99 ? 4.763 9.067 -12.027 1.00 87.38 99 LEU A O 1
ATOM 829 N N . TYR A 1 100 ? 4.284 6.898 -12.331 1.00 89.50 100 TYR A N 1
ATOM 830 C CA . TYR A 1 100 ? 5.612 6.427 -11.952 1.00 89.50 100 TYR A CA 1
ATOM 831 C C . TYR A 1 100 ? 6.681 6.997 -12.892 1.00 89.50 100 TYR A C 1
ATOM 833 O O . TYR A 1 100 ? 7.620 7.629 -12.425 1.00 89.50 100 TYR A O 1
ATOM 841 N N . GLU A 1 101 ? 6.507 6.850 -14.208 1.00 88.12 101 GLU A N 1
ATOM 842 C CA . GLU A 1 101 ? 7.444 7.354 -15.225 1.00 88.12 101 GLU A CA 1
ATOM 843 C C . GLU A 1 101 ? 7.650 8.881 -15.148 1.00 88.12 101 GLU A C 1
ATOM 845 O O . GLU A 1 101 ? 8.736 9.368 -15.455 1.00 88.12 101 GLU A O 1
ATOM 850 N N . LEU A 1 102 ? 6.636 9.643 -14.716 1.00 90.00 102 LEU A N 1
ATOM 851 C CA . LEU A 1 102 ? 6.730 11.098 -14.555 1.00 90.00 102 LEU A CA 1
ATOM 852 C C . LEU A 1 102 ? 7.524 11.543 -13.320 1.00 90.00 102 LEU A C 1
ATOM 854 O O . LEU A 1 102 ? 8.145 12.605 -13.352 1.00 90.00 102 LEU A O 1
ATOM 858 N N . TYR A 1 103 ? 7.455 10.790 -12.220 1.00 90.12 103 TYR A N 1
ATOM 859 C CA . TYR A 1 103 ? 7.907 11.268 -10.906 1.00 90.12 103 TYR A CA 1
ATOM 860 C C . TYR A 1 103 ? 9.000 10.417 -10.258 1.00 90.12 103 TYR A C 1
ATOM 862 O O . TYR A 1 103 ? 9.599 10.852 -9.275 1.00 90.12 103 TYR A O 1
ATOM 870 N N . MET A 1 104 ? 9.264 9.220 -10.778 1.00 89.00 104 MET A N 1
ATOM 871 C CA . MET A 1 104 ? 10.197 8.257 -10.200 1.00 89.00 104 MET A CA 1
ATOM 872 C C . MET A 1 104 ? 11.301 7.902 -11.203 1.00 89.00 104 MET A C 1
ATOM 874 O O . MET A 1 104 ? 11.065 7.888 -12.412 1.00 89.00 104 MET A O 1
ATOM 878 N N . PRO A 1 105 ? 12.521 7.591 -10.729 1.00 90.94 105 PRO A N 1
ATOM 879 C CA . PRO A 1 105 ? 13.591 7.142 -11.608 1.00 90.94 105 PRO A CA 1
ATOM 880 C C . PRO A 1 105 ? 13.231 5.807 -12.286 1.00 90.94 105 PRO A C 1
ATOM 882 O O . PRO A 1 105 ? 12.511 4.989 -11.694 1.00 90.94 105 PRO A O 1
ATOM 885 N N . PRO A 1 106 ? 13.760 5.548 -13.499 1.00 92.38 106 PRO A N 1
ATOM 886 C CA . PRO A 1 106 ? 13.588 4.268 -14.172 1.00 92.38 106 PRO A CA 1
ATOM 887 C C . PRO A 1 106 ? 13.993 3.102 -13.269 1.00 92.38 106 PRO A C 1
ATOM 889 O O . PRO A 1 106 ? 15.055 3.126 -12.648 1.00 92.38 106 PRO A O 1
ATOM 892 N N . ASN A 1 107 ? 13.150 2.073 -13.218 1.00 93.31 107 ASN A N 1
ATOM 893 C CA . ASN A 1 107 ? 13.396 0.861 -12.448 1.00 93.31 107 ASN A CA 1
ATOM 894 C C . ASN A 1 107 ? 13.175 -0.361 -13.353 1.00 93.31 107 ASN A C 1
ATOM 896 O O . ASN A 1 107 ? 12.042 -0.570 -13.797 1.00 93.31 107 ASN A O 1
ATOM 900 N N . PRO A 1 108 ? 14.210 -1.179 -13.625 1.00 93.44 108 PRO A N 1
ATOM 901 C CA . PRO A 1 108 ? 14.077 -2.347 -14.495 1.00 93.44 108 PRO A CA 1
ATOM 902 C C . PRO A 1 108 ? 13.115 -3.403 -13.935 1.00 93.44 108 PRO A C 1
ATOM 904 O O . PRO A 1 108 ? 12.594 -4.215 -14.692 1.00 93.44 108 PRO A O 1
ATOM 907 N N . LEU A 1 109 ? 12.836 -3.376 -12.630 1.00 93.56 109 LEU A N 1
ATOM 908 C CA . LEU A 1 109 ? 11.924 -4.306 -11.971 1.00 93.56 109 LEU A CA 1
ATOM 909 C C . LEU A 1 109 ? 10.460 -3.831 -11.974 1.00 93.56 109 LEU A C 1
ATOM 911 O O . LEU A 1 109 ? 9.583 -4.581 -11.550 1.00 93.56 109 LEU A O 1
ATOM 915 N N . MET A 1 110 ? 10.163 -2.609 -12.437 1.00 92.81 110 MET A N 1
ATOM 916 C CA . MET A 1 110 ? 8.807 -2.031 -12.393 1.00 92.81 110 MET A CA 1
ATOM 917 C C . MET A 1 110 ? 7.784 -2.870 -13.168 1.00 92.81 110 MET A C 1
ATOM 919 O O . MET A 1 110 ? 6.632 -3.007 -12.752 1.00 92.81 110 MET A O 1
ATOM 923 N N . ASP A 1 111 ? 8.187 -3.466 -14.289 1.00 92.31 111 ASP A N 1
ATOM 924 C CA . ASP A 1 111 ? 7.291 -4.317 -15.073 1.00 92.31 111 ASP A CA 1
ATOM 925 C C . ASP A 1 111 ? 6.845 -5.562 -14.306 1.00 92.31 111 ASP A C 1
ATOM 927 O O . ASP A 1 111 ? 5.755 -6.057 -14.572 1.00 92.31 111 ASP A O 1
ATOM 931 N N . HIS A 1 112 ? 7.618 -5.982 -13.300 1.00 93.56 112 HIS A N 1
ATOM 932 C CA . HIS A 1 112 ? 7.347 -7.147 -12.459 1.00 93.56 112 HIS A CA 1
ATOM 933 C C . HIS A 1 112 ? 6.565 -6.793 -11.186 1.00 93.56 112 HIS A C 1
ATOM 935 O O . HIS A 1 112 ? 6.435 -7.611 -10.272 1.00 93.56 112 HIS A O 1
ATOM 941 N N . HIS A 1 113 ? 6.088 -5.550 -11.066 1.00 93.88 113 HIS A N 1
ATOM 942 C CA . HIS A 1 113 ? 5.431 -5.100 -9.853 1.00 93.88 113 HIS A CA 1
ATOM 943 C C . HIS A 1 113 ? 4.164 -5.911 -9.563 1.00 93.88 113 HIS A C 1
ATOM 945 O O . HIS A 1 113 ? 3.209 -5.897 -10.333 1.00 93.88 113 HIS A O 1
ATOM 951 N N . SER A 1 114 ? 4.153 -6.562 -8.397 1.00 92.69 114 SER A N 1
ATOM 952 C CA . SER A 1 114 ? 3.012 -7.320 -7.877 1.00 92.69 114 SER A CA 1
ATOM 953 C C . SER A 1 114 ? 2.610 -8.555 -8.687 1.00 92.69 114 SER A C 1
ATOM 955 O O . SER A 1 114 ? 1.456 -8.970 -8.619 1.00 92.69 114 SER A O 1
ATOM 957 N N . TRP A 1 115 ? 3.534 -9.149 -9.445 1.00 93.19 115 TRP A N 1
ATOM 958 C CA . TRP A 1 115 ? 3.267 -10.425 -10.109 1.00 93.19 115 TRP A CA 1
ATOM 959 C C . TRP A 1 115 ? 3.028 -11.557 -9.108 1.00 93.19 115 TRP A C 1
ATOM 961 O O . TRP A 1 115 ? 3.644 -11.597 -8.045 1.00 93.19 115 TRP A O 1
ATOM 971 N N . GLU A 1 116 ? 2.123 -12.462 -9.470 1.00 90.50 116 GLU A N 1
ATOM 972 C CA . GLU A 1 116 ? 1.878 -13.710 -8.756 1.00 90.50 116 GLU A CA 1
ATOM 973 C C . GLU A 1 116 ? 3.067 -14.674 -8.858 1.00 90.50 116 GLU A C 1
ATOM 975 O O . GLU A 1 116 ? 3.776 -14.687 -9.869 1.00 90.50 116 GLU A O 1
ATOM 980 N N . GLY A 1 117 ? 3.209 -15.529 -7.841 1.00 76.81 117 GLY A N 1
ATOM 981 C CA . GLY A 1 117 ? 4.324 -16.476 -7.716 1.00 76.81 117 GLY A CA 1
ATOM 982 C C . GLY A 1 117 ? 5.542 -15.865 -7.038 1.00 76.81 117 GLY A C 1
ATOM 983 O O . GLY A 1 117 ? 6.610 -16.504 -7.139 1.00 76.81 117 GLY A O 1
#

pLDDT: mean 90.07, std 7.07, range [67.0, 98.31]

Nearest PDB structures (foldseek):
  3irv-assembly1_A-2  TM=7.401E-01  e=1.504E-01  Pseudomonas savastanoi pv. phaseolicola 1448A
  2h0r-assembly1_A  TM=7.999E-01  e=1.456E+00  Saccharomyces cerevisiae
  6azn-assembly1_B  TM=7.382E-01  e=3.243E+00  Rhizobium johnstonii 3841
  1nba-assembly1_B  TM=5.914E-01  e=1.556E+00  Arthrobacter sp.

Secondary structure (DSSP, 8-state):
-EEE-TT--EEEPPS--TTT--GGG--EEEES-SHHHHSTT-SS--HHHHTTHHHHHHHHHHHHHTT--EEEE---B-TTSTTTHHHHHHHS--HHHHHHHHHS---TTGGGTTB--

Foldseek 3Di:
DWDADPVRDIDDDPPDPVVPDDLVPDAAEDEALDCLAAPPLHLQHDPVVVVCVVVVVVVVVVSVVSVHHYHYHHDADEPPQVPAPVCCVPPVPNVVVVVCVVPHDDRPSNSVRRYDD

Radius of gyration: 18.14 Å; Cα contacts (8 Å, |Δi|>4): 125; chains: 1; bounding box: 35×41×47 Å